Protein AF-A0A843CX26-F1 (afdb_monomer_lite)

Secondary structure (DSSP, 8-state):
--EEEEEEE-TTSS-EEEEEEES-HHHHTT--EEEE-HHHHHHS-TTT-HHHHHHHHH---TT-SHHHHHHHHHHHHTTSS-S--------

Foldseek 3Di:
DDKDKDWAADPVLQFIKIAIDDPDPLVVVLGIDTGHGLCLLPPDDCVNRPLNVSSVVRDDDPPDCVSVVNNVNSCCNSVVDPPDDDDDDDD

Sequence (91 aa):
MTTKIIATASDDMMSVNVVMESNCPMVNKIGPIEGINPYDAIGQPFTESVIYTRCAECLRHTACPVPCGIVKAVEAESGMGLKKPVSIEFE

pLDDT: mean 93.37, std 3.53, range [76.19, 97.44]

Radius of gyration: 12.65 Å; chains: 1; bounding box: 38×28×28 Å

Structure (mmCIF, N/CA/C/O backbone):
data_AF-A0A843CX26-F1
#
_entry.id   AF-A0A843CX26-F1
#
loop_
_atom_site.group_PDB
_atom_site.id
_atom_site.type_symbol
_atom_site.label_atom_id
_atom_site.label_alt_id
_atom_site.label_comp_id
_atom_site.label_asym_id
_atom_site.label_entity_id
_atom_site.label_seq_id
_atom_site.pdbx_PDB_ins_code
_atom_site.Cartn_x
_atom_site.Cartn_y
_atom_site.Cartn_z
_atom_site.occupancy
_atom_site.B_iso_or_equiv
_atom_site.auth_seq_id
_atom_site.auth_comp_id
_atom_site.auth_asym_id
_atom_site.auth_atom_id
_atom_site.pdbx_PDB_model_num
ATOM 1 N N . MET A 1 1 ? -7.072 -0.987 16.615 1.00 76.19 1 MET A N 1
ATOM 2 C CA . MET A 1 1 ? -5.890 -1.576 15.948 1.00 76.19 1 MET A CA 1
ATOM 3 C C . MET A 1 1 ? -5.294 -0.482 15.082 1.00 76.19 1 MET A C 1
ATOM 5 O O . MET A 1 1 ? -6.063 0.137 14.359 1.00 76.19 1 MET A O 1
ATOM 9 N N . THR A 1 2 ? -3.993 -0.212 15.176 1.00 87.19 2 THR A N 1
ATOM 10 C CA . THR A 1 2 ? -3.364 0.893 14.435 1.00 87.19 2 THR A CA 1
ATOM 11 C C . THR A 1 2 ? -2.266 0.324 13.553 1.00 87.19 2 THR A C 1
ATOM 13 O O . THR A 1 2 ? -1.414 -0.419 14.037 1.00 87.19 2 THR A O 1
ATOM 16 N N . THR A 1 3 ? -2.311 0.655 12.264 1.00 93.56 3 THR A N 1
ATOM 17 C CA . THR A 1 3 ? -1.244 0.353 11.305 1.00 93.56 3 THR A CA 1
ATOM 18 C C . THR A 1 3 ? -0.697 1.673 10.801 1.00 93.56 3 THR A C 1
ATOM 20 O O . THR A 1 3 ? -1.459 2.497 10.298 1.00 93.56 3 THR A O 1
ATOM 23 N N . LYS A 1 4 ? 0.608 1.875 10.938 1.00 95.44 4 LYS A N 1
ATOM 24 C CA . LYS A 1 4 ? 1.321 3.009 10.364 1.00 95.44 4 LYS A CA 1
ATOM 25 C C . LYS A 1 4 ? 1.946 2.559 9.051 1.00 95.44 4 LYS A C 1
ATOM 27 O O . LYS A 1 4 ? 2.648 1.553 9.014 1.00 95.44 4 LYS A O 1
ATOM 32 N N . ILE A 1 5 ? 1.660 3.296 7.987 1.00 96.06 5 ILE A N 1
ATOM 33 C CA . ILE A 1 5 ? 2.166 3.038 6.640 1.00 96.06 5 ILE A CA 1
ATOM 34 C C . ILE A 1 5 ? 3.133 4.169 6.315 1.00 96.06 5 ILE A C 1
ATOM 36 O O . ILE A 1 5 ? 2.782 5.341 6.448 1.00 96.06 5 ILE A O 1
ATOM 40 N N . ILE A 1 6 ? 4.355 3.813 5.944 1.00 96.19 6 ILE A N 1
ATOM 41 C CA . ILE A 1 6 ? 5.435 4.743 5.632 1.00 96.19 6 ILE A CA 1
ATOM 42 C C . ILE A 1 6 ? 5.785 4.512 4.168 1.00 96.19 6 ILE A C 1
ATOM 44 O O . ILE A 1 6 ? 6.303 3.453 3.824 1.00 96.19 6 ILE A O 1
ATOM 48 N N . ALA A 1 7 ? 5.453 5.481 3.320 1.00 96.38 7 ALA A N 1
ATOM 49 C CA . ALA A 1 7 ? 5.819 5.487 1.911 1.00 96.38 7 ALA A CA 1
ATOM 50 C C . ALA A 1 7 ? 7.022 6.412 1.694 1.00 96.38 7 ALA A C 1
ATOM 52 O O . ALA A 1 7 ? 7.144 7.443 2.358 1.00 96.38 7 ALA A O 1
ATOM 53 N N . THR A 1 8 ? 7.916 6.046 0.783 1.00 97.19 8 THR A N 1
ATOM 54 C CA . THR A 1 8 ? 9.078 6.855 0.399 1.00 97.19 8 THR A CA 1
ATOM 55 C C . THR A 1 8 ? 9.271 6.741 -1.104 1.00 97.19 8 THR A C 1
ATOM 57 O O . THR A 1 8 ? 9.494 5.640 -1.609 1.00 97.19 8 THR A O 1
ATOM 60 N N . ALA A 1 9 ? 9.142 7.860 -1.814 1.00 95.75 9 ALA A N 1
ATOM 61 C CA . ALA A 1 9 ? 9.414 7.919 -3.245 1.00 95.75 9 ALA A CA 1
ATOM 62 C C . ALA A 1 9 ? 10.925 7.845 -3.522 1.00 95.75 9 ALA A C 1
ATOM 64 O O . ALA A 1 9 ? 11.735 8.291 -2.707 1.00 95.75 9 ALA A O 1
ATOM 65 N N . SER A 1 10 ? 11.298 7.273 -4.665 1.00 94.38 10 SER A N 1
ATOM 66 C CA . SER A 1 10 ? 12.658 7.368 -5.196 1.00 94.38 10 SER A CA 1
ATOM 67 C C . SER A 1 10 ? 12.980 8.792 -5.652 1.00 94.38 10 SER A C 1
ATOM 69 O O . SER A 1 10 ? 12.079 9.577 -5.942 1.00 94.38 10 SER A O 1
ATOM 71 N N . ASP A 1 11 ? 14.272 9.115 -5.765 1.00 90.31 11 ASP A N 1
ATOM 72 C CA . ASP A 1 11 ? 14.743 10.449 -6.174 1.00 90.31 11 ASP A CA 1
ATOM 73 C C . ASP A 1 11 ? 14.201 10.887 -7.548 1.00 90.31 11 ASP A C 1
ATOM 75 O O . ASP A 1 11 ? 13.994 12.073 -7.797 1.00 90.31 11 ASP A O 1
ATOM 79 N N . ASP A 1 12 ? 13.956 9.926 -8.442 1.00 90.12 12 ASP A N 1
ATOM 80 C CA . ASP A 1 12 ? 13.390 10.142 -9.776 1.00 90.12 12 ASP A CA 1
ATOM 81 C C . ASP A 1 12 ? 11.850 10.134 -9.808 1.00 90.12 12 ASP A C 1
ATOM 83 O O . ASP A 1 12 ? 11.264 10.322 -10.873 1.00 90.12 12 ASP A O 1
ATOM 87 N N . MET A 1 13 ? 11.189 9.926 -8.661 1.00 85.31 13 MET A N 1
ATOM 88 C CA . MET A 1 13 ? 9.732 9.826 -8.495 1.00 85.31 13 MET A CA 1
ATOM 89 C C . MET A 1 13 ? 9.061 8.704 -9.310 1.00 85.31 13 MET A C 1
ATOM 91 O O . MET A 1 13 ? 7.834 8.660 -9.412 1.00 85.31 13 MET A O 1
ATOM 95 N N . MET A 1 14 ? 9.838 7.775 -9.874 1.00 90.88 14 MET A N 1
ATOM 96 C CA . MET A 1 14 ? 9.320 6.682 -10.704 1.00 90.88 14 MET A CA 1
ATOM 97 C C . MET A 1 14 ? 8.860 5.476 -9.884 1.00 90.88 14 MET A C 1
ATOM 99 O O . MET A 1 14 ? 8.145 4.614 -10.397 1.00 90.88 14 MET A O 1
ATOM 103 N N . SER A 1 15 ? 9.264 5.399 -8.616 1.00 95.50 15 SER A N 1
ATOM 104 C CA . SER A 1 15 ? 8.931 4.285 -7.739 1.00 95.50 15 SER A CA 1
ATOM 105 C C . SER A 1 15 ? 8.677 4.736 -6.303 1.00 95.50 15 SER A C 1
ATOM 107 O O . SER A 1 15 ? 9.180 5.766 -5.858 1.00 95.50 15 SER A O 1
ATOM 109 N N . VAL A 1 16 ? 7.887 3.957 -5.567 1.00 97.31 16 VAL A N 1
ATOM 110 C CA . VAL A 1 16 ? 7.605 4.175 -4.146 1.00 97.31 16 VAL A CA 1
ATOM 111 C C . VAL A 1 16 ? 7.860 2.885 -3.377 1.00 97.31 16 VAL A C 1
ATOM 113 O O . VAL A 1 16 ? 7.386 1.812 -3.749 1.00 97.31 16 VAL A O 1
ATOM 116 N N . ASN A 1 17 ? 8.587 3.004 -2.272 1.00 97.06 17 ASN A N 1
ATOM 117 C CA . ASN A 1 17 ? 8.794 1.928 -1.311 1.00 97.06 17 ASN A CA 1
ATOM 118 C C . ASN A 1 17 ? 7.846 2.115 -0.128 1.00 97.06 17 ASN A C 1
ATOM 120 O O . ASN A 1 17 ? 7.642 3.237 0.335 1.00 97.06 17 ASN A O 1
ATOM 124 N N . VAL A 1 18 ? 7.277 1.021 0.374 1.00 97.44 18 VAL A N 1
ATOM 125 C CA . VAL A 1 18 ? 6.317 1.032 1.479 1.00 97.44 18 VAL A CA 1
ATOM 126 C C . VAL A 1 18 ? 6.763 0.091 2.590 1.00 97.44 18 VAL A C 1
ATOM 128 O O . VAL A 1 18 ? 7.001 -1.097 2.373 1.00 97.44 18 VAL A O 1
ATOM 131 N N . VAL A 1 19 ? 6.791 0.622 3.811 1.00 97.06 19 VAL A N 1
ATOM 132 C CA . VAL A 1 19 ? 7.013 -0.118 5.057 1.00 97.06 19 VAL A CA 1
ATOM 133 C C . VAL A 1 19 ? 5.788 0.038 5.958 1.00 97.06 19 VAL A C 1
ATOM 135 O O . VAL A 1 19 ? 5.133 1.082 5.973 1.00 97.06 19 VAL A O 1
ATOM 138 N N . MET A 1 20 ? 5.460 -1.009 6.714 1.00 95.69 20 MET A N 1
ATOM 139 C CA . MET A 1 20 ? 4.304 -1.035 7.610 1.00 95.69 20 MET A CA 1
ATOM 140 C C . MET A 1 20 ? 4.720 -1.400 9.032 1.00 95.69 20 MET A C 1
ATOM 142 O O . MET A 1 20 ? 5.439 -2.372 9.246 1.00 95.69 20 MET A O 1
ATOM 146 N N . GLU A 1 21 ? 4.188 -0.668 10.006 1.00 95.81 21 GLU A N 1
ATOM 147 C CA . GLU A 1 21 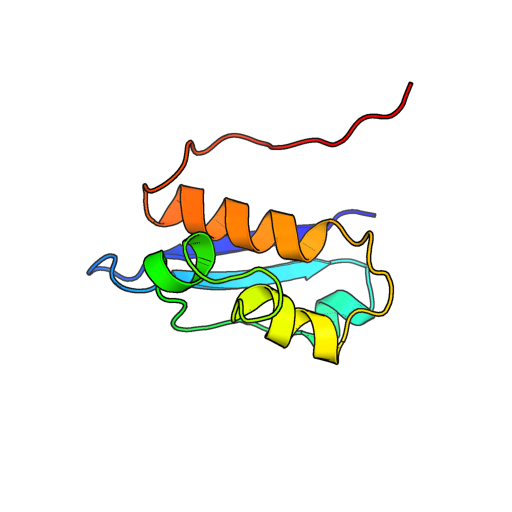? 4.259 -1.001 11.429 1.00 95.81 21 GLU A CA 1
ATOM 148 C C . GLU A 1 21 ? 2.834 -1.280 11.919 1.00 95.81 21 GLU A C 1
ATOM 150 O O . GLU A 1 21 ? 1.974 -0.396 11.899 1.00 95.81 21 GLU A O 1
ATOM 155 N N . SER A 1 22 ? 2.548 -2.517 12.327 1.00 95.75 22 SER A N 1
ATOM 156 C CA . SER A 1 22 ? 1.201 -2.929 12.727 1.00 95.75 22 SER A CA 1
ATOM 157 C C . SER A 1 22 ? 1.222 -3.865 13.926 1.00 95.75 22 SER A C 1
ATOM 159 O O . SER A 1 22 ? 2.141 -4.661 14.113 1.00 95.75 22 SER A O 1
ATOM 161 N N . ASN A 1 23 ? 0.151 -3.838 14.715 1.00 94.56 23 ASN A N 1
ATOM 162 C CA . ASN A 1 23 ? -0.117 -4.872 15.710 1.00 94.56 23 ASN A CA 1
ATOM 163 C C . ASN A 1 23 ? -0.971 -6.035 15.165 1.00 94.56 23 ASN A C 1
ATOM 165 O O . ASN A 1 23 ? -1.305 -6.941 15.926 1.00 94.56 23 ASN A O 1
ATOM 169 N N . CYS A 1 24 ? -1.314 -6.057 13.868 1.00 95.44 24 CYS A N 1
ATOM 170 C CA . CYS A 1 24 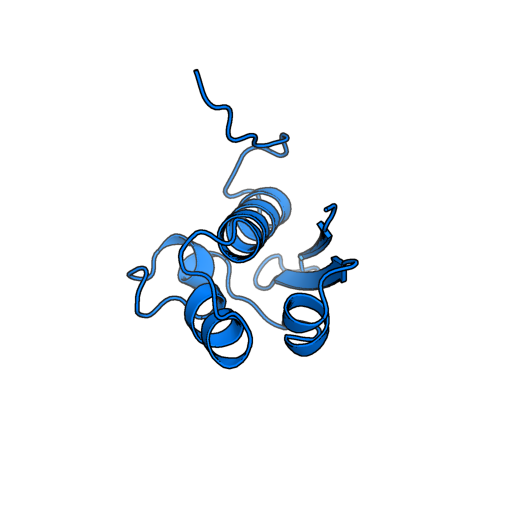? -1.913 -7.239 13.242 1.00 95.44 24 CYS A CA 1
ATOM 171 C C . CYS A 1 24 ? -0.839 -8.217 12.751 1.00 95.44 24 CYS A C 1
ATOM 173 O O . CYS A 1 24 ? -0.036 -7.860 11.884 1.00 95.44 24 CYS A O 1
ATOM 175 N N . PRO A 1 25 ? -0.891 -9.491 13.186 1.00 94.25 25 PRO A N 1
ATOM 176 C CA . PRO A 1 25 ? 0.050 -10.512 12.735 1.00 94.25 25 PRO A CA 1
ATOM 177 C C . PRO A 1 25 ? 0.038 -10.747 11.221 1.00 94.25 25 PRO A C 1
ATOM 179 O O . PRO A 1 25 ? 1.069 -11.091 10.658 1.00 94.25 25 PRO A O 1
ATOM 182 N N . MET A 1 26 ? -1.108 -10.580 10.552 1.00 96.00 26 MET A N 1
ATOM 183 C CA . MET A 1 26 ? -1.211 -10.812 9.105 1.00 96.00 26 MET A CA 1
ATOM 184 C C . MET A 1 26 ? -0.632 -9.653 8.294 1.00 96.00 26 MET A C 1
ATOM 186 O O . MET A 1 26 ? -0.036 -9.898 7.255 1.00 96.00 26 MET A O 1
ATOM 190 N N . VAL A 1 27 ? -0.751 -8.415 8.782 1.00 96.25 27 VAL A N 1
ATOM 191 C CA . VAL A 1 27 ? -0.130 -7.242 8.143 1.00 96.25 27 VAL A CA 1
ATOM 192 C C . VAL A 1 27 ? 1.391 -7.342 8.232 1.00 96.25 27 VAL A C 1
ATOM 194 O O . VAL A 1 27 ? 2.076 -7.161 7.233 1.00 96.25 27 VAL A O 1
ATOM 197 N N . ASN A 1 28 ? 1.917 -7.744 9.392 1.00 94.44 28 ASN A N 1
ATOM 198 C CA . ASN A 1 28 ? 3.361 -7.917 9.579 1.00 94.44 28 ASN A CA 1
ATOM 199 C C . ASN A 1 28 ? 3.966 -9.002 8.670 1.00 94.44 28 ASN A C 1
ATOM 201 O O . ASN A 1 28 ? 5.154 -8.949 8.373 1.00 94.44 28 ASN A O 1
ATOM 205 N N . LYS A 1 29 ? 3.163 -9.967 8.197 1.00 96.31 29 LYS A N 1
ATOM 206 C CA . LYS A 1 29 ? 3.607 -10.996 7.241 1.00 96.31 29 LYS A CA 1
ATOM 207 C C . LYS A 1 29 ? 3.772 -10.484 5.809 1.00 96.31 29 LYS A C 1
ATOM 209 O O . LYS A 1 29 ? 4.475 -11.132 5.044 1.00 96.31 29 LYS A O 1
ATOM 214 N N . ILE A 1 30 ? 3.147 -9.359 5.445 1.00 95.75 30 ILE A N 1
ATOM 215 C CA . ILE A 1 30 ? 3.242 -8.801 4.085 1.00 95.75 30 ILE A CA 1
ATOM 216 C C . ILE A 1 30 ? 4.696 -8.402 3.778 1.00 95.75 30 ILE A C 1
ATOM 218 O O . ILE A 1 30 ? 5.176 -8.612 2.660 1.00 95.75 30 ILE A O 1
ATOM 222 N N . GLY A 1 31 ? 5.402 -7.896 4.796 1.00 94.19 31 GLY A N 1
ATOM 223 C CA . GLY A 1 31 ? 6.749 -7.350 4.660 1.00 94.19 31 GLY A CA 1
ATOM 224 C C . GLY A 1 31 ? 6.766 -5.996 3.938 1.00 94.19 31 GLY A C 1
ATOM 225 O O . GLY A 1 31 ? 5.705 -5.448 3.627 1.00 94.19 31 GLY A O 1
ATOM 226 N N . PRO A 1 32 ? 7.958 -5.426 3.701 1.00 95.75 32 PRO A N 1
ATOM 227 C CA . PRO A 1 32 ? 8.103 -4.239 2.867 1.00 95.75 32 PRO A CA 1
ATOM 228 C C . PRO A 1 32 ? 7.689 -4.536 1.418 1.00 95.75 32 PRO A C 1
ATOM 230 O O . PRO A 1 32 ? 7.829 -5.661 0.936 1.00 95.75 32 PRO A O 1
ATOM 233 N N . ILE A 1 33 ? 7.178 -3.516 0.731 1.00 95.44 33 ILE A N 1
ATOM 234 C CA . ILE A 1 33 ? 6.848 -3.569 -0.696 1.00 95.44 33 ILE A CA 1
ATOM 235 C C . ILE A 1 33 ? 7.714 -2.525 -1.392 1.00 95.44 33 ILE A C 1
ATOM 237 O O . ILE A 1 33 ? 7.600 -1.336 -1.103 1.00 95.44 33 ILE A O 1
ATOM 241 N N . GLU A 1 34 ? 8.592 -2.971 -2.278 1.00 94.69 34 GLU A N 1
ATOM 242 C CA . GLU A 1 34 ? 9.592 -2.122 -2.924 1.00 94.69 34 GLU A CA 1
ATOM 243 C C . GLU A 1 34 ? 9.258 -1.899 -4.399 1.00 94.69 34 GLU A C 1
ATOM 245 O O . GLU A 1 34 ? 8.618 -2.738 -5.035 1.00 94.69 34 GLU A O 1
ATOM 250 N N . GLY A 1 35 ? 9.710 -0.771 -4.948 1.00 94.94 35 GLY A N 1
ATOM 251 C CA . GLY A 1 35 ? 9.658 -0.510 -6.385 1.00 94.94 35 GLY A CA 1
ATOM 252 C C . GLY A 1 35 ? 8.246 -0.366 -6.954 1.00 94.94 35 GLY A C 1
ATOM 253 O O . GLY A 1 35 ? 8.025 -0.691 -8.119 1.00 94.94 35 GLY A O 1
ATOM 254 N N . ILE A 1 36 ? 7.274 0.095 -6.160 1.00 95.94 36 ILE A N 1
ATOM 255 C CA . ILE A 1 36 ? 5.898 0.270 -6.634 1.00 95.94 36 ILE A CA 1
ATOM 256 C C . ILE A 1 36 ? 5.873 1.402 -7.658 1.00 95.94 36 ILE A C 1
ATOM 258 O O . ILE A 1 36 ? 6.149 2.547 -7.308 1.00 95.94 36 ILE A O 1
ATOM 262 N N . ASN A 1 37 ? 5.484 1.105 -8.896 1.00 95.56 37 ASN A N 1
ATOM 263 C CA . ASN A 1 37 ? 5.158 2.132 -9.879 1.00 95.56 37 ASN A CA 1
ATOM 264 C C . ASN A 1 37 ? 3.827 2.813 -9.483 1.00 95.56 37 ASN A C 1
ATOM 266 O O . ASN A 1 37 ? 2.798 2.130 -9.412 1.00 95.56 37 ASN A O 1
ATOM 270 N N . PRO A 1 38 ? 3.804 4.137 -9.237 1.00 94.38 38 PRO A N 1
ATOM 271 C CA . PRO A 1 38 ? 2.590 4.844 -8.829 1.00 94.38 38 PRO A CA 1
ATOM 272 C C . PRO A 1 38 ? 1.429 4.726 -9.823 1.00 94.38 38 PRO A C 1
ATOM 274 O O . PRO A 1 38 ? 0.276 4.604 -9.412 1.00 94.38 38 PRO A O 1
ATOM 277 N N . TYR A 1 39 ? 1.718 4.700 -11.128 1.00 93.44 39 TYR A N 1
ATOM 278 C CA . TYR A 1 39 ? 0.684 4.565 -12.155 1.00 93.44 39 TYR A CA 1
ATOM 279 C C . TYR A 1 39 ? -0.004 3.202 -12.087 1.00 93.44 39 TYR A C 1
ATOM 281 O O . TYR A 1 39 ? -1.227 3.127 -12.195 1.00 93.44 39 TYR A O 1
ATOM 289 N N . ASP A 1 40 ? 0.761 2.139 -11.838 1.00 92.38 40 ASP A N 1
ATOM 290 C CA . ASP A 1 40 ? 0.220 0.790 -11.671 1.00 92.38 40 ASP A CA 1
ATOM 291 C C . ASP A 1 40 ? -0.598 0.678 -10.379 1.00 92.38 40 ASP A C 1
ATOM 293 O O . ASP A 1 40 ? -1.687 0.105 -10.371 1.00 92.38 40 ASP A O 1
ATOM 297 N N . ALA A 1 41 ? -0.114 1.287 -9.292 1.00 90.44 41 ALA A N 1
ATOM 298 C CA . ALA A 1 41 ? -0.797 1.284 -8.002 1.00 90.44 41 ALA A CA 1
ATOM 299 C C . ALA A 1 41 ? -2.204 1.905 -8.052 1.00 90.44 41 ALA A C 1
ATOM 301 O O . ALA A 1 41 ? -3.077 1.477 -7.294 1.00 90.44 41 ALA A O 1
ATOM 302 N N . ILE A 1 42 ? -2.414 2.899 -8.921 1.00 89.94 42 ILE A N 1
ATOM 303 C CA . ILE A 1 42 ? -3.640 3.713 -8.973 1.00 89.94 42 ILE A CA 1
ATOM 304 C C . ILE A 1 42 ? -4.527 3.339 -10.170 1.00 89.94 42 ILE A C 1
ATOM 306 O O . ILE A 1 42 ? -5.749 3.447 -10.086 1.00 89.94 42 ILE A O 1
ATOM 310 N N . GLY A 1 43 ? -3.931 2.920 -11.289 1.00 90.75 43 GLY A N 1
ATOM 311 C CA . GLY A 1 43 ? -4.634 2.708 -12.557 1.00 90.75 43 GLY A CA 1
ATOM 312 C C . GLY A 1 43 ? -5.077 1.271 -12.835 1.00 90.75 43 GLY A C 1
ATOM 313 O O . GLY A 1 43 ? -5.907 1.063 -13.720 1.00 90.75 43 GLY A O 1
ATOM 314 N N . GLN A 1 44 ? -4.542 0.276 -12.122 1.00 93.81 44 GLN A N 1
ATOM 315 C CA . GLN A 1 44 ? -4.881 -1.129 -12.365 1.00 93.81 44 GLN A CA 1
ATOM 316 C C . GLN A 1 44 ? -6.271 -1.502 -11.821 1.00 93.81 44 GLN A C 1
ATOM 318 O O . GLN A 1 44 ? -6.703 -0.969 -10.793 1.00 93.81 44 GLN A O 1
ATOM 323 N N . PRO A 1 45 ? -6.971 -2.469 -12.451 1.00 94.00 45 PRO A N 1
ATOM 324 C CA . PRO A 1 45 ? -8.149 -3.086 -11.856 1.00 94.00 45 PRO A CA 1
ATOM 325 C C . PRO A 1 45 ? -7.847 -3.612 -10.450 1.00 94.00 45 PRO A C 1
ATOM 327 O O . PRO A 1 45 ? -6.773 -4.146 -10.185 1.00 94.00 45 PRO A O 1
ATOM 330 N N . PHE A 1 46 ? -8.817 -3.521 -9.541 1.00 88.69 46 PHE A N 1
ATOM 331 C CA . PHE A 1 46 ? -8.624 -3.878 -8.130 1.00 88.69 46 PHE A CA 1
ATOM 332 C C . PHE A 1 46 ? -8.084 -5.304 -7.926 1.00 88.69 46 PHE A C 1
ATOM 334 O O . PHE A 1 46 ? -7.234 -5.539 -7.073 1.00 88.69 46 PHE A O 1
ATOM 341 N N . THR A 1 47 ? -8.565 -6.254 -8.730 1.00 90.62 47 THR A N 1
ATOM 342 C CA . THR A 1 47 ? -8.158 -7.668 -8.696 1.00 90.62 47 THR A CA 1
ATOM 343 C C . THR A 1 47 ? -6.789 -7.936 -9.316 1.00 90.62 47 THR A C 1
ATOM 345 O O . THR A 1 47 ? -6.264 -9.030 -9.150 1.00 90.62 47 THR A O 1
ATOM 348 N N . GLU A 1 48 ? -6.232 -6.966 -10.035 1.00 92.81 48 GLU A N 1
ATOM 349 C CA . GLU A 1 48 ? -4.936 -7.052 -10.716 1.00 92.81 48 GLU A CA 1
ATOM 350 C C . GLU A 1 48 ? -3.886 -6.140 -10.069 1.00 92.81 48 GLU A C 1
ATOM 352 O O . GLU A 1 48 ? -2.698 -6.283 -10.338 1.00 92.81 48 GLU A O 1
ATOM 357 N N . SER A 1 49 ? -4.309 -5.236 -9.178 1.00 94.19 49 SER A N 1
ATOM 358 C CA . SER A 1 49 ? -3.432 -4.312 -8.467 1.00 94.19 49 SER A CA 1
ATOM 359 C C . SER A 1 49 ? -2.316 -5.058 -7.743 1.00 94.19 49 SER A C 1
ATOM 361 O O . SER A 1 49 ? -2.567 -5.941 -6.912 1.00 94.19 49 SER A O 1
ATOM 363 N N . VAL A 1 50 ? -1.074 -4.643 -7.999 1.00 92.62 50 VAL A N 1
ATOM 364 C CA . VAL A 1 50 ? 0.117 -5.183 -7.327 1.00 92.62 50 VAL A CA 1
ATOM 365 C C . VAL A 1 50 ? 0.009 -5.102 -5.799 1.00 92.62 50 VAL A C 1
ATOM 367 O O . VAL A 1 50 ? 0.374 -6.045 -5.097 1.00 92.62 50 VAL A O 1
ATOM 370 N N . ILE A 1 51 ? -0.577 -4.022 -5.270 1.00 95.69 51 ILE A N 1
ATOM 371 C CA . ILE A 1 51 ? -0.745 -3.810 -3.826 1.00 95.69 51 ILE A CA 1
ATOM 372 C C . ILE A 1 51 ? -1.764 -4.799 -3.256 1.00 95.69 51 ILE A C 1
ATOM 374 O O . ILE A 1 51 ? -1.482 -5.476 -2.264 1.00 95.69 51 ILE A O 1
ATOM 378 N N . TYR A 1 52 ? -2.943 -4.906 -3.874 1.00 95.62 52 TYR A N 1
ATOM 379 C CA . TYR A 1 52 ? -3.996 -5.799 -3.386 1.00 95.62 52 TYR A CA 1
ATOM 380 C C . TYR A 1 52 ? -3.617 -7.268 -3.530 1.00 95.62 52 TYR A C 1
ATOM 382 O O . TYR A 1 52 ? -3.829 -8.034 -2.591 1.00 95.62 52 TYR A O 1
ATOM 390 N N . THR A 1 53 ? -2.995 -7.643 -4.647 1.00 94.12 53 THR A N 1
ATOM 391 C CA . THR A 1 53 ? -2.505 -9.004 -4.888 1.00 94.12 53 THR A CA 1
ATOM 392 C C . THR A 1 53 ? -1.480 -9.401 -3.830 1.00 94.12 53 THR A C 1
ATOM 394 O O . THR A 1 53 ? -1.631 -10.440 -3.188 1.00 94.12 53 THR A O 1
ATOM 397 N N . ARG A 1 54 ? -0.503 -8.527 -3.550 1.00 94.44 54 ARG A N 1
ATOM 398 C CA . ARG A 1 54 ? 0.504 -8.764 -2.510 1.00 94.44 54 ARG A CA 1
ATOM 399 C C . ARG A 1 54 ? -0.118 -8.891 -1.119 1.00 94.44 54 ARG A C 1
ATOM 401 O O . ARG A 1 54 ? 0.244 -9.770 -0.339 1.00 94.44 54 ARG A O 1
ATOM 408 N N . CYS A 1 55 ? -1.085 -8.033 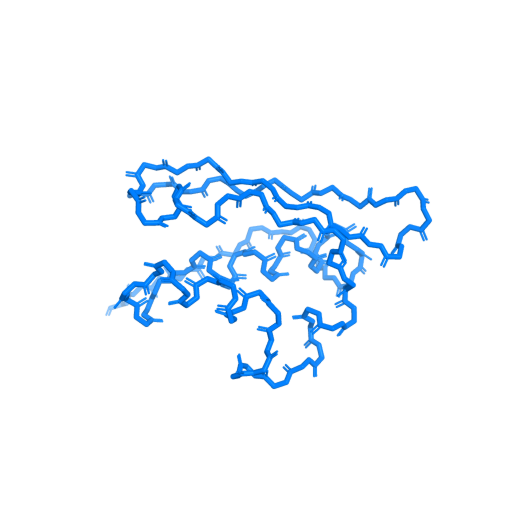-0.804 1.00 95.94 55 CYS A N 1
ATOM 409 C CA . CYS A 1 55 ? -1.798 -8.090 0.467 1.00 95.94 55 CYS A CA 1
ATOM 410 C C . CYS A 1 55 ? -2.652 -9.361 0.606 1.00 95.94 55 CYS A C 1
ATOM 412 O O . CYS A 1 55 ? -2.749 -9.900 1.708 1.00 95.94 55 CYS A O 1
ATOM 414 N N . ALA A 1 56 ? -3.257 -9.855 -0.479 1.00 95.44 56 ALA A N 1
ATOM 415 C CA . ALA A 1 56 ? -4.139 -11.024 -0.478 1.00 95.44 56 ALA A CA 1
ATOM 416 C C . ALA A 1 56 ? -3.422 -12.333 -0.100 1.00 95.44 56 ALA A C 1
ATOM 418 O O . ALA A 1 56 ? -4.050 -13.249 0.436 1.00 95.44 56 ALA A O 1
ATOM 419 N N . GLU A 1 57 ? -2.102 -12.413 -0.295 1.00 95.69 57 GLU A N 1
ATOM 420 C CA . GLU A 1 57 ? -1.300 -13.559 0.151 1.00 95.69 57 GLU A CA 1
ATOM 421 C C . GLU A 1 57 ? -1.411 -13.771 1.673 1.00 95.69 57 GLU A C 1
ATOM 423 O O . GLU A 1 57 ? -1.540 -14.902 2.159 1.00 95.69 57 GLU A O 1
ATOM 428 N N . CYS A 1 58 ? -1.423 -12.668 2.428 1.00 96.44 58 CYS A N 1
ATOM 429 C CA . CYS A 1 58 ? -1.407 -12.675 3.887 1.00 96.44 58 CYS A CA 1
ATOM 430 C C . CYS A 1 58 ? -2.774 -12.351 4.497 1.00 96.44 58 CYS A C 1
ATOM 432 O O . CYS A 1 58 ? -3.206 -13.010 5.438 1.00 96.44 58 CYS A O 1
ATOM 434 N N . LEU A 1 59 ? -3.475 -11.332 4.011 1.00 96.19 59 LEU A N 1
ATOM 435 C CA . LEU A 1 59 ? -4.718 -10.872 4.623 1.00 96.19 59 LEU A CA 1
ATOM 436 C C . LEU A 1 59 ? -5.866 -11.863 4.371 1.00 96.19 59 LEU A C 1
ATOM 438 O O . LEU A 1 59 ? -5.951 -12.511 3.331 1.00 96.19 59 LEU A O 1
ATOM 442 N N . ARG A 1 60 ? -6.757 -11.999 5.360 1.00 94.31 60 ARG A N 1
ATOM 443 C CA . ARG A 1 60 ? -7.922 -12.906 5.306 1.00 94.31 60 ARG A CA 1
ATOM 444 C C . ARG A 1 60 ? -9.265 -12.194 5.438 1.00 94.31 60 ARG A C 1
ATOM 446 O O . ARG A 1 60 ? -10.300 -12.821 5.256 1.00 94.31 60 ARG A O 1
ATOM 453 N N . HIS A 1 61 ? -9.262 -10.899 5.744 1.00 91.44 61 HIS A N 1
ATOM 454 C CA . HIS A 1 61 ? -10.480 -10.100 5.856 1.00 91.44 61 HIS A CA 1
ATOM 455 C C . HIS A 1 61 ? -10.563 -9.168 4.652 1.00 91.44 61 HIS A C 1
ATOM 457 O O . HIS A 1 61 ? -9.741 -8.260 4.522 1.00 91.44 61 HIS A O 1
ATOM 463 N N . THR A 1 62 ? -11.575 -9.357 3.809 1.00 92.00 62 THR A N 1
ATOM 464 C CA . THR A 1 62 ? -11.805 -8.517 2.624 1.00 92.00 62 THR A CA 1
ATOM 465 C C . THR A 1 62 ? -12.007 -7.044 2.987 1.00 92.00 62 THR A C 1
ATOM 467 O O . THR A 1 62 ? -11.609 -6.164 2.238 1.00 92.00 62 THR A O 1
ATOM 470 N N . ALA A 1 63 ? -12.559 -6.771 4.173 1.00 92.69 63 ALA A N 1
ATOM 471 C CA . ALA A 1 63 ? -12.786 -5.420 4.684 1.00 92.69 63 ALA A CA 1
ATOM 472 C C . ALA A 1 63 ? -11.547 -4.778 5.346 1.00 92.69 63 ALA A C 1
ATOM 474 O O . ALA A 1 63 ? -11.671 -3.745 6.001 1.00 92.69 63 ALA A O 1
ATOM 475 N N . CYS A 1 64 ? -10.357 -5.386 5.255 1.00 93.94 64 CYS A N 1
ATOM 476 C CA . CYS A 1 64 ? -9.161 -4.793 5.849 1.00 93.94 64 CYS A CA 1
ATOM 477 C C . CYS A 1 64 ? -8.867 -3.429 5.194 1.00 93.94 64 CYS A C 1
ATOM 479 O O . CYS A 1 64 ? -8.724 -3.375 3.975 1.00 93.94 64 CYS A O 1
ATOM 481 N N . PRO A 1 65 ? -8.720 -2.334 5.964 1.00 93.88 65 PRO A N 1
ATOM 482 C CA . PRO A 1 65 ? -8.444 -1.017 5.390 1.00 93.88 65 PRO A CA 1
ATOM 483 C C . PRO A 1 65 ? -6.973 -0.833 4.986 1.00 93.88 65 PRO A C 1
ATOM 485 O O . PRO A 1 65 ? -6.644 0.133 4.305 1.00 93.88 65 PRO A O 1
ATOM 488 N N . VAL A 1 66 ? -6.077 -1.742 5.392 1.00 95.38 66 VAL A N 1
ATOM 489 C CA . VAL A 1 66 ? -4.626 -1.607 5.177 1.00 95.38 66 VAL A CA 1
ATOM 490 C C . VAL A 1 66 ? -4.246 -1.529 3.692 1.00 95.38 66 VAL A C 1
ATOM 492 O O . VAL A 1 66 ? -3.521 -0.598 3.356 1.00 95.38 66 VAL A O 1
ATOM 495 N N . PRO A 1 67 ? -4.753 -2.390 2.785 1.00 95.31 67 PRO A N 1
ATOM 496 C CA . PRO A 1 67 ? -4.463 -2.270 1.355 1.00 95.31 67 PRO A CA 1
ATOM 497 C C . PRO A 1 67 ? -4.853 -0.905 0.774 1.00 95.31 67 PRO A C 1
ATOM 499 O O . PRO A 1 67 ? -4.054 -0.284 0.080 1.00 95.31 67 PRO A O 1
ATOM 502 N N . CYS A 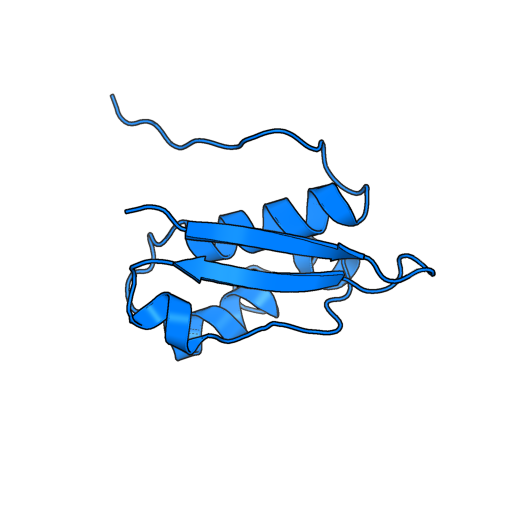1 68 ? -6.037 -0.391 1.130 1.00 94.62 68 CYS A N 1
ATOM 503 C CA . CYS A 1 68 ? -6.480 0.945 0.719 1.00 94.62 68 CYS A CA 1
ATOM 504 C C . CYS A 1 68 ? -5.542 2.033 1.267 1.00 94.62 68 CYS A C 1
ATOM 506 O O . CYS A 1 68 ? -5.131 2.933 0.538 1.00 94.62 68 CYS A O 1
ATOM 508 N N . GLY A 1 69 ? -5.132 1.913 2.533 1.00 94.81 69 GLY A N 1
ATOM 509 C CA . GLY A 1 69 ? -4.156 2.812 3.146 1.00 94.81 69 GLY A CA 1
ATOM 510 C C . GLY A 1 69 ? -2.801 2.818 2.433 1.00 94.81 69 GLY A C 1
ATOM 511 O O . GLY A 1 69 ? -2.193 3.878 2.312 1.00 94.81 69 GLY A O 1
ATOM 512 N N . ILE A 1 70 ? -2.340 1.668 1.925 1.00 95.81 70 ILE A N 1
ATOM 513 C CA . ILE A 1 70 ? -1.091 1.570 1.153 1.00 95.81 70 ILE A CA 1
ATOM 514 C C . ILE A 1 70 ? -1.233 2.330 -0.164 1.00 95.81 70 ILE A C 1
ATOM 516 O O . ILE A 1 70 ? -0.383 3.162 -0.468 1.00 95.81 70 ILE A O 1
ATOM 520 N N . VAL A 1 71 ? -2.329 2.112 -0.902 1.00 95.75 71 VAL A N 1
ATOM 521 C CA . VAL A 1 71 ? -2.615 2.856 -2.141 1.00 95.75 71 VAL A CA 1
ATOM 522 C C . VAL A 1 71 ? -2.629 4.361 -1.870 1.00 95.75 71 VAL A C 1
ATOM 524 O O . VAL A 1 71 ? -1.948 5.111 -2.562 1.00 95.75 71 VAL A O 1
ATOM 527 N N . LYS A 1 72 ? -3.316 4.813 -0.813 1.00 95.31 72 LYS A N 1
ATOM 528 C CA . LYS A 1 72 ? -3.357 6.236 -0.438 1.00 95.31 72 LYS A CA 1
ATOM 529 C C . LYS A 1 72 ? -1.999 6.804 -0.035 1.00 95.31 72 LYS A C 1
ATOM 531 O O . LYS A 1 72 ? -1.710 7.956 -0.354 1.00 95.31 72 LYS A O 1
ATOM 536 N N . ALA A 1 73 ? -1.154 6.018 0.627 1.00 95.12 73 ALA A N 1
ATOM 537 C CA . ALA A 1 73 ? 0.206 6.435 0.943 1.00 95.12 73 ALA A CA 1
ATOM 538 C C . ALA A 1 73 ? 1.054 6.598 -0.330 1.00 95.12 73 ALA A C 1
ATOM 540 O O . ALA A 1 73 ? 1.767 7.592 -0.454 1.00 95.12 73 ALA A O 1
ATOM 541 N N . VAL A 1 74 ? 0.926 5.677 -1.293 1.00 95.75 74 VAL A N 1
ATOM 542 C CA . VAL A 1 74 ? 1.601 5.764 -2.599 1.00 95.75 74 VAL A CA 1
ATOM 543 C C . VAL A 1 74 ? 1.100 6.967 -3.397 1.00 95.75 74 VAL A C 1
ATOM 545 O O . VAL A 1 74 ? 1.922 7.733 -3.890 1.00 95.75 74 VAL A O 1
ATOM 548 N N . GLU A 1 75 ? -0.214 7.194 -3.478 1.00 95.00 75 GLU A N 1
ATOM 549 C CA . GLU A 1 75 ? -0.798 8.378 -4.130 1.00 95.00 75 GLU A CA 1
ATOM 550 C C . GLU A 1 75 ? -0.222 9.681 -3.557 1.00 95.00 75 GLU A C 1
ATOM 552 O O . GLU A 1 75 ? 0.222 10.552 -4.304 1.00 95.00 75 GLU A O 1
ATOM 557 N N . ALA A 1 76 ? -0.224 9.818 -2.228 1.00 94.50 76 ALA A N 1
ATOM 558 C CA . ALA A 1 76 ? 0.241 11.027 -1.559 1.00 94.50 76 ALA A CA 1
ATOM 559 C C . ALA A 1 76 ? 1.747 11.258 -1.742 1.00 94.50 76 ALA A C 1
ATOM 561 O O . ALA A 1 76 ? 2.167 12.394 -1.957 1.00 94.50 76 ALA A O 1
ATOM 562 N N . GLU A 1 77 ? 2.555 10.201 -1.647 1.00 95.19 77 GLU A N 1
ATOM 563 C CA . GLU A 1 77 ? 4.013 10.321 -1.719 1.00 95.19 77 GLU A CA 1
ATOM 564 C C . GLU A 1 77 ? 4.523 10.486 -3.158 1.00 95.19 77 GLU A C 1
ATOM 566 O O . GLU A 1 77 ? 5.517 11.165 -3.378 1.00 95.19 77 GLU A O 1
ATOM 571 N N . SER A 1 78 ? 3.801 9.956 -4.149 1.00 93.88 78 SER A N 1
ATOM 572 C CA . SER A 1 78 ? 4.085 10.168 -5.579 1.00 93.88 78 SER A CA 1
ATOM 573 C C . SER A 1 78 ? 3.529 11.483 -6.143 1.00 93.88 78 SER A C 1
ATOM 575 O O . SER A 1 78 ? 3.685 11.764 -7.328 1.00 93.88 78 SER A O 1
ATOM 577 N N . GLY A 1 79 ? 2.852 12.298 -5.325 1.00 92.69 79 GLY A N 1
ATOM 578 C CA . GLY A 1 79 ? 2.226 13.548 -5.771 1.00 92.69 79 GLY A CA 1
ATOM 579 C C . GLY A 1 79 ? 0.971 13.362 -6.635 1.00 92.69 79 GLY A C 1
ATOM 580 O O . GLY A 1 79 ? 0.468 14.334 -7.196 1.00 92.69 79 GLY A O 1
ATOM 581 N N . MET A 1 80 ? 0.440 12.140 -6.729 1.00 92.69 80 MET A N 1
ATOM 582 C CA . MET A 1 80 ? -0.782 11.817 -7.476 1.00 92.69 80 MET A CA 1
ATOM 583 C C . MET A 1 80 ? -2.061 12.005 -6.642 1.00 92.69 80 MET A C 1
ATOM 585 O O . MET A 1 80 ? -3.164 12.016 -7.187 1.00 92.69 80 MET A O 1
ATOM 589 N N . GLY A 1 81 ? -1.929 12.190 -5.326 1.00 90.94 81 GLY A N 1
ATOM 590 C CA . GLY A 1 81 ? -3.026 12.459 -4.401 1.00 90.94 81 GLY A CA 1
ATOM 591 C C . GLY A 1 81 ? -2.676 13.506 -3.344 1.00 90.94 81 GLY A C 1
ATOM 592 O O . GLY A 1 81 ? -1.521 13.872 -3.132 1.00 90.94 81 GLY A O 1
ATOM 593 N N . LEU A 1 82 ? -3.699 14.008 -2.650 1.00 90.38 82 LEU A N 1
ATOM 594 C CA . LEU A 1 82 ? -3.504 14.962 -1.560 1.00 90.38 82 LEU A CA 1
ATOM 595 C C . LEU A 1 82 ? -2.901 14.261 -0.338 1.00 90.38 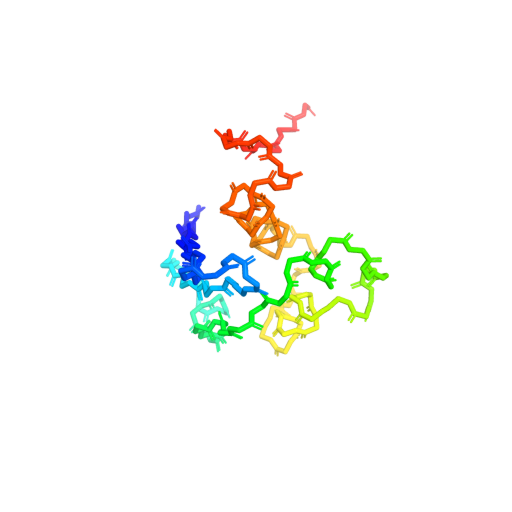82 LEU A C 1
ATOM 597 O O . LEU A 1 82 ? -3.469 13.295 0.167 1.00 90.38 82 LEU A O 1
ATOM 601 N N . LYS A 1 83 ? -1.812 14.815 0.206 1.00 91.00 83 LYS A N 1
ATOM 602 C CA . LYS A 1 83 ? -1.193 14.362 1.462 1.00 91.00 83 LYS A CA 1
ATOM 603 C C . LYS A 1 83 ? -2.064 14.732 2.668 1.00 91.00 83 LYS A C 1
ATOM 605 O O . LYS A 1 83 ? -1.807 15.714 3.364 1.00 91.00 83 LYS A O 1
ATOM 610 N N . LYS A 1 84 ? -3.146 13.977 2.870 1.00 87.69 84 LYS A N 1
ATOM 611 C CA . LYS A 1 84 ? -4.144 14.172 3.930 1.00 87.69 84 LYS A CA 1
ATOM 612 C C . LYS A 1 84 ? -4.585 12.824 4.519 1.00 87.69 84 LYS A C 1
ATOM 614 O O . LYS A 1 84 ? -4.572 11.826 3.800 1.00 87.69 84 LYS A O 1
ATOM 619 N N . PRO A 1 85 ? -4.991 12.778 5.800 1.00 81.56 85 PRO A N 1
ATOM 620 C CA . PRO A 1 85 ? -5.562 11.572 6.393 1.00 81.56 85 PRO A CA 1
ATOM 621 C C . PRO A 1 85 ? -6.853 11.130 5.690 1.00 81.56 85 PRO A C 1
ATOM 623 O O . PRO A 1 85 ? -7.606 11.965 5.190 1.00 81.56 85 PRO A O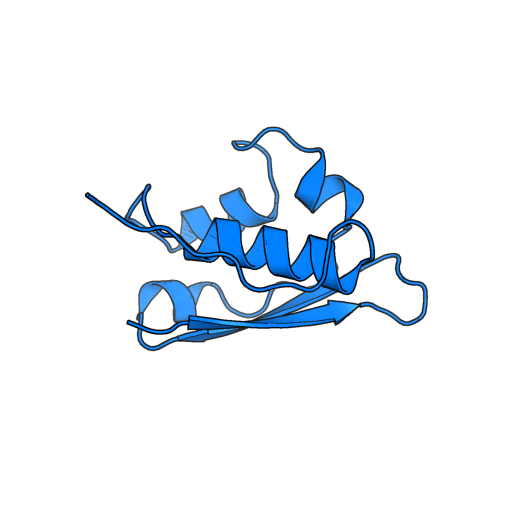 1
ATOM 626 N N . VAL A 1 86 ? -7.127 9.823 5.713 1.00 85.38 86 VAL A N 1
ATOM 627 C CA . VAL A 1 86 ? -8.382 9.214 5.246 1.00 85.38 86 VAL A CA 1
ATOM 628 C C . VAL A 1 86 ? -8.979 8.398 6.397 1.00 85.38 86 VAL A C 1
ATOM 630 O O . VAL A 1 86 ? -8.247 7.657 7.056 1.00 85.38 86 VAL A O 1
ATOM 633 N N . SER A 1 87 ? -10.284 8.532 6.645 1.00 88.38 87 SER A N 1
ATOM 634 C CA . SER A 1 87 ? -11.030 7.793 7.674 1.00 88.38 87 SER A CA 1
ATOM 635 C C . SER A 1 87 ? -12.266 7.099 7.090 1.00 88.38 87 SER A C 1
ATOM 637 O O . SER A 1 87 ? -12.770 7.477 6.034 1.00 88.38 87 SER A O 1
ATOM 639 N N . ILE A 1 88 ? -12.722 6.045 7.773 1.00 87.56 88 ILE A N 1
ATOM 640 C CA . ILE A 1 88 ? -14.002 5.366 7.531 1.00 87.56 88 ILE A CA 1
ATOM 641 C C . ILE A 1 88 ? -14.764 5.420 8.856 1.00 87.56 88 ILE A C 1
ATOM 643 O O . ILE A 1 88 ? -14.237 4.976 9.877 1.00 87.56 88 ILE A O 1
ATOM 647 N N . GLU A 1 89 ? -15.976 5.966 8.834 1.00 91.62 89 GLU A N 1
ATOM 648 C CA . GLU A 1 89 ? -16.839 6.170 10.002 1.00 91.62 89 GLU A CA 1
ATOM 649 C C . GLU A 1 89 ? -18.193 5.484 9.751 1.00 91.62 89 GLU A C 1
ATOM 651 O O . GLU A 1 89 ? -18.649 5.421 8.609 1.00 91.62 89 GLU A O 1
ATOM 656 N N . PHE A 1 90 ? -18.796 4.910 10.796 1.00 90.38 90 PHE A N 1
ATOM 657 C CA . PHE A 1 90 ? -20.100 4.236 10.737 1.00 90.38 90 PHE A CA 1
ATOM 658 C C . PHE A 1 90 ? -21.137 5.061 11.511 1.00 90.38 90 PHE A C 1
ATOM 660 O O . PHE A 1 90 ? -20.787 5.631 12.546 1.00 90.38 90 PHE A O 1
ATOM 667 N N . GLU A 1 91 ? -22.385 5.078 11.035 1.00 87.94 91 GLU A N 1
ATOM 668 C CA . GLU A 1 91 ? -23.547 5.725 11.676 1.00 87.94 91 GLU A CA 1
ATOM 669 C C . GLU A 1 91 ? -24.523 4.697 12.262 1.00 87.94 91 GLU A C 1
ATOM 671 O O . GLU A 1 91 ? -24.755 3.655 11.600 1.00 87.94 91 GLU A O 1
#